Protein AF-A0A2P8R271-F1 (afdb_monomer)

Secondary structure (DSSP, 8-state):
--HHHHHHHHHHHHHHHHHHTTSS---------------SSHHHHHHHHHHHHHHHHHHHHHHHHHHHHHHSS-TT-HHHHHHHHHHHHHHHHHHHHHHHTT--

Sequence (104 aa):
MKIEELTKLIIEELKETSKNINADKNLNFQTSNEHNNDTHKASTQTNINNGEKEFLLSVKERILVLFEGLNNFDKGDIEARVELNLKFMEFLLATIEDRLKKLP

Organism: NCBI:txid2042961

Foldseek 3Di:
DDPVVVVVVVVVVVVVVVVVVPPPPDDDDDDDDDDDDDDDDPVVVVVVVVVVVVVVVVLVVLVVVLVVVLVPDDPVPVVVNVVSVVVSVVVVVVVVVVVVVVDD

Mean predicted aligned error: 15.37 Å

pLDDT: mean 77.41, std 21.22, range [33.03, 97.94]

Structure (mmCIF, N/CA/C/O backbone):
data_AF-A0A2P8R271-F1
#
_entry.id   AF-A0A2P8R271-F1
#
loop_
_atom_site.group_PDB
_atom_site.id
_atom_site.type_symbol
_atom_site.label_atom_id
_atom_site.label_alt_id
_atom_site.label_comp_id
_atom_site.label_asym_id
_atom_site.label_entity_id
_atom_site.label_seq_id
_atom_site.pdbx_PDB_i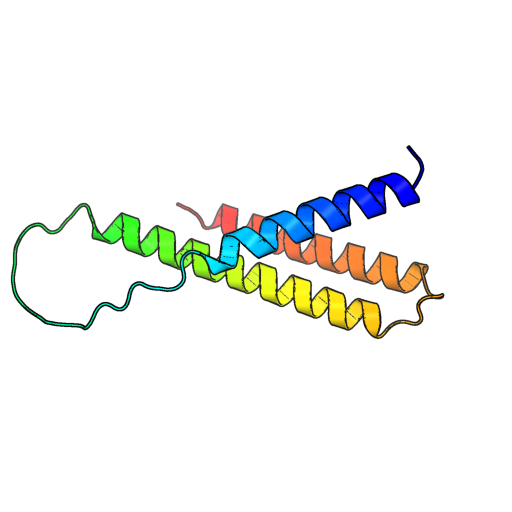ns_code
_atom_site.Cartn_x
_atom_site.Cartn_y
_atom_site.Cartn_z
_atom_site.occupancy
_atom_site.B_iso_or_equiv
_atom_site.auth_seq_id
_atom_site.auth_comp_id
_atom_site.auth_asym_id
_atom_site.auth_atom_id
_atom_site.pdbx_PDB_model_num
ATOM 1 N N . MET A 1 1 ? 26.824 3.223 7.748 1.00 58.94 1 MET A N 1
ATOM 2 C CA . MET A 1 1 ? 26.161 1.918 7.578 1.00 58.94 1 MET A CA 1
ATOM 3 C C . MET A 1 1 ? 25.936 1.716 6.093 1.00 58.94 1 MET A C 1
ATOM 5 O O . MET A 1 1 ? 25.372 2.604 5.461 1.00 58.94 1 MET A O 1
ATOM 9 N N . LYS A 1 2 ? 26.482 0.650 5.507 1.00 80.69 2 LYS A N 1
ATOM 10 C CA . LYS A 1 2 ? 26.320 0.368 4.070 1.00 80.69 2 LYS A CA 1
ATOM 11 C C . LYS A 1 2 ? 24.912 -0.189 3.832 1.00 80.69 2 LYS A C 1
ATOM 13 O O . LYS A 1 2 ? 24.386 -0.885 4.694 1.00 80.69 2 LYS A O 1
ATOM 18 N N . ILE A 1 3 ? 24.300 0.092 2.679 1.00 84.44 3 ILE A N 1
ATOM 19 C CA . ILE A 1 3 ? 22.941 -0.378 2.319 1.00 84.44 3 ILE A CA 1
ATOM 20 C C . ILE A 1 3 ? 22.773 -1.900 2.523 1.00 84.44 3 ILE A C 1
ATOM 22 O O . ILE A 1 3 ? 21.724 -2.384 2.943 1.00 84.44 3 ILE A O 1
ATOM 26 N N . GLU A 1 4 ? 23.853 -2.648 2.309 1.00 86.25 4 GLU A N 1
ATOM 27 C CA . GLU A 1 4 ? 23.953 -4.096 2.494 1.00 86.25 4 GLU A CA 1
ATOM 28 C C . GLU A 1 4 ? 23.789 -4.527 3.960 1.00 86.25 4 GLU A C 1
ATOM 30 O O . GLU A 1 4 ? 23.194 -5.566 4.237 1.00 86.25 4 GLU A O 1
ATOM 35 N N . GLU A 1 5 ? 24.284 -3.730 4.909 1.00 87.00 5 GLU A N 1
ATOM 36 C CA . GLU A 1 5 ? 24.158 -3.988 6.350 1.00 87.00 5 GLU A CA 1
ATOM 37 C C . GLU A 1 5 ? 22.725 -3.735 6.816 1.00 87.00 5 GLU A C 1
ATOM 39 O O . GLU A 1 5 ? 22.171 -4.532 7.570 1.00 87.00 5 GLU A O 1
ATOM 44 N N . LEU A 1 6 ? 22.103 -2.665 6.309 1.00 85.12 6 LEU A N 1
ATOM 45 C CA . LEU A 1 6 ? 20.708 -2.338 6.602 1.00 85.12 6 LEU A CA 1
ATOM 46 C C . LEU A 1 6 ? 19.763 -3.413 6.044 1.00 85.12 6 LEU A C 1
ATOM 48 O O . LEU A 1 6 ? 18.845 -3.857 6.725 1.00 85.12 6 LEU A O 1
ATOM 52 N N . THR A 1 7 ? 20.038 -3.890 4.828 1.00 84.25 7 THR A N 1
ATOM 53 C CA . THR A 1 7 ? 19.251 -4.950 4.181 1.00 84.25 7 THR A CA 1
ATOM 54 C C . THR A 1 7 ? 19.343 -6.264 4.958 1.00 84.25 7 THR A C 1
ATOM 56 O O . THR A 1 7 ? 18.328 -6.922 5.170 1.00 84.25 7 THR A O 1
ATOM 59 N N . LYS A 1 8 ? 20.539 -6.640 5.435 1.00 89.81 8 LYS A N 1
ATOM 60 C CA . LYS A 1 8 ? 20.716 -7.830 6.283 1.00 89.81 8 LYS A CA 1
ATOM 61 C C . LYS A 1 8 ? 19.952 -7.716 7.598 1.00 89.81 8 LYS A C 1
ATOM 63 O O . LYS A 1 8 ? 19.290 -8.673 7.981 1.00 89.81 8 LYS A O 1
ATOM 68 N N . LEU A 1 9 ? 20.006 -6.550 8.241 1.00 90.12 9 LEU A N 1
ATOM 69 C CA . LEU A 1 9 ? 19.306 -6.307 9.500 1.00 90.12 9 LEU A CA 1
ATOM 70 C C . LEU A 1 9 ? 17.784 -6.449 9.335 1.00 90.12 9 LEU A C 1
ATOM 72 O O . LEU A 1 9 ? 17.150 -7.155 10.112 1.00 90.12 9 LEU A O 1
ATOM 76 N N . ILE A 1 10 ? 17.226 -5.865 8.270 1.00 88.69 10 ILE A N 1
ATOM 77 C CA . ILE A 1 10 ? 15.795 -5.964 7.947 1.00 88.69 10 ILE A CA 1
ATOM 78 C C . ILE A 1 10 ? 15.391 -7.421 7.673 1.00 88.69 10 ILE A C 1
ATOM 80 O O . ILE A 1 10 ? 14.356 -7.882 8.148 1.00 88.69 10 ILE A O 1
ATOM 84 N N . ILE A 1 11 ? 16.204 -8.175 6.925 1.00 92.38 11 ILE A N 1
ATOM 85 C CA . ILE A 1 11 ? 15.929 -9.592 6.641 1.00 92.38 11 ILE A CA 1
ATOM 86 C C . ILE A 1 11 ? 15.914 -10.426 7.933 1.00 92.38 11 ILE A C 1
ATOM 88 O O . ILE A 1 11 ? 15.039 -11.278 8.095 1.00 92.38 11 ILE A O 1
ATOM 92 N N . GLU A 1 12 ? 16.860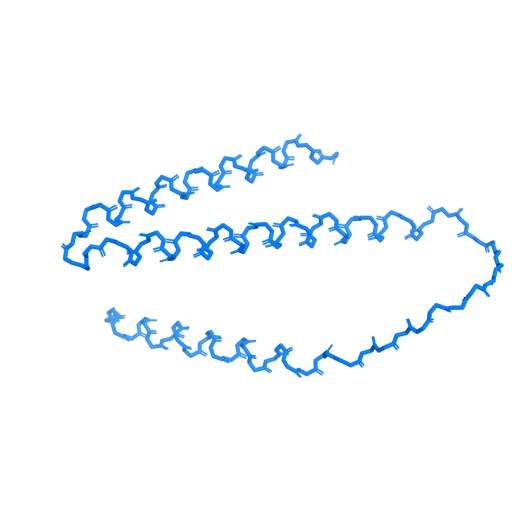 -10.191 8.844 1.00 91.75 12 GLU A N 1
ATOM 93 C CA . GLU A 1 12 ? 16.950 -10.892 10.132 1.00 91.75 12 GLU A CA 1
ATOM 94 C C . GLU A 1 12 ? 15.704 -10.621 10.998 1.00 91.75 12 GLU A C 1
ATOM 96 O O . GLU A 1 12 ? 15.076 -11.550 11.506 1.00 91.75 12 GLU A O 1
ATOM 101 N N . GLU A 1 13 ? 15.278 -9.359 11.081 1.00 83.94 13 GLU A N 1
ATOM 102 C CA . GLU A 1 13 ? 14.113 -8.925 11.861 1.00 83.94 13 GLU A CA 1
ATOM 103 C C . GLU A 1 13 ? 12.788 -9.505 11.326 1.00 83.94 13 GLU A C 1
ATOM 105 O O . GLU A 1 13 ? 11.944 -9.999 12.086 1.00 83.94 13 GLU A O 1
ATOM 110 N N . LEU A 1 14 ? 12.623 -9.545 9.999 1.00 85.31 14 LEU A N 1
ATOM 111 C CA . LEU A 1 14 ? 11.456 -10.161 9.356 1.00 85.31 14 LEU A CA 1
ATOM 112 C C . LEU A 1 14 ? 11.408 -11.684 9.572 1.00 85.31 14 LEU A C 1
ATOM 114 O O . LEU A 1 14 ? 10.327 -12.276 9.702 1.00 85.31 14 LEU A O 1
ATOM 118 N N . LYS A 1 15 ? 12.576 -12.334 9.639 1.00 82.62 15 LYS A N 1
ATOM 119 C CA . LYS A 1 15 ? 12.696 -13.778 9.870 1.00 82.62 15 LYS A CA 1
ATOM 120 C C . LYS A 1 15 ? 12.318 -14.162 11.299 1.00 82.62 15 LYS A C 1
ATOM 122 O O . LYS A 1 15 ? 11.601 -15.147 11.486 1.00 82.62 15 LYS A O 1
ATOM 127 N N . GLU A 1 16 ? 12.754 -13.390 12.290 1.00 80.25 16 GLU A N 1
ATOM 128 C CA . GLU A 1 16 ? 12.400 -13.613 13.697 1.00 80.25 16 GLU A CA 1
ATOM 129 C C . GLU A 1 16 ? 10.903 -13.389 13.951 1.00 80.25 16 GLU A C 1
ATOM 131 O O . GLU A 1 16 ? 10.242 -14.219 14.580 1.00 80.25 16 GLU A O 1
ATOM 136 N N . THR A 1 17 ? 10.319 -12.354 13.342 1.00 74.38 17 THR A N 1
ATOM 137 C CA . THR A 1 17 ? 8.872 -12.089 13.428 1.00 74.38 17 THR A CA 1
ATOM 138 C C . THR A 1 17 ? 8.030 -13.253 12.880 1.00 74.38 17 THR A C 1
ATOM 140 O O . THR A 1 17 ? 7.009 -13.622 13.459 1.00 74.38 17 THR A O 1
ATOM 143 N N . SER A 1 18 ? 8.480 -13.901 11.801 1.00 66.38 18 SER A N 1
ATOM 144 C CA . SER A 1 18 ? 7.767 -15.028 11.175 1.00 66.38 18 SER A CA 1
ATOM 145 C C . SER A 1 18 ? 7.794 -16.320 12.006 1.00 66.38 18 SER A C 1
ATOM 147 O O . SER A 1 18 ? 6.866 -17.129 11.918 1.00 66.38 18 SER A O 1
ATOM 149 N N . LYS A 1 19 ? 8.830 -16.538 12.828 1.00 68.12 19 LYS A N 1
ATOM 150 C CA . LYS A 1 19 ? 8.918 -17.712 13.716 1.00 68.12 19 LYS A CA 1
ATOM 151 C C . LYS A 1 19 ? 7.886 -17.651 14.844 1.00 68.12 19 LYS A C 1
ATOM 153 O O . LYS A 1 19 ? 7.260 -18.666 15.136 1.00 68.12 19 LYS A O 1
ATOM 158 N N . ASN A 1 20 ? 7.648 -16.466 15.406 1.00 57.56 20 ASN A N 1
ATOM 159 C CA . ASN A 1 20 ? 6.716 -16.280 16.524 1.00 57.56 20 ASN A CA 1
ATOM 160 C C . ASN A 1 20 ? 5.234 -16.431 16.135 1.00 57.56 20 ASN A C 1
ATOM 162 O O . ASN A 1 20 ? 4.406 -16.719 16.988 1.00 57.56 20 ASN A O 1
ATOM 166 N N . ILE A 1 21 ? 4.884 -16.325 14.848 1.00 53.22 21 ILE A N 1
ATOM 167 C CA . ILE A 1 21 ? 3.492 -16.460 14.372 1.00 53.22 21 ILE A CA 1
ATOM 168 C C . ILE A 1 21 ? 3.016 -17.931 14.338 1.00 53.22 21 ILE A C 1
ATOM 170 O O . ILE A 1 21 ? 1.814 -18.196 14.306 1.00 53.22 21 ILE A O 1
ATOM 174 N N . ASN A 1 22 ? 3.926 -18.913 14.366 1.00 49.06 22 ASN A N 1
ATOM 175 C CA . ASN A 1 22 ? 3.569 -20.335 14.253 1.00 49.06 22 ASN A CA 1
ATOM 176 C C . ASN A 1 22 ? 3.281 -21.038 15.596 1.00 49.06 22 ASN A C 1
ATOM 178 O O . ASN A 1 22 ? 2.915 -22.212 15.578 1.00 49.06 22 ASN A O 1
ATOM 182 N N . ALA A 1 23 ? 3.406 -20.353 16.739 1.00 45.59 23 ALA A N 1
ATOM 183 C CA . ALA A 1 23 ? 3.169 -20.947 18.061 1.00 45.59 23 ALA A CA 1
ATOM 184 C C . ALA A 1 23 ? 1.701 -20.869 18.542 1.00 45.59 23 ALA A C 1
ATOM 186 O O . ALA A 1 23 ? 1.285 -21.712 19.331 1.00 45.59 23 ALA A O 1
ATOM 187 N N . ASP A 1 24 ? 0.884 -19.951 18.010 1.00 47.84 24 ASP A N 1
ATOM 188 C CA . ASP A 1 24 ? -0.430 -19.614 18.599 1.00 47.84 24 ASP A CA 1
ATOM 189 C C . ASP A 1 24 ? -1.653 -20.062 17.770 1.00 47.84 24 ASP A C 1
ATOM 191 O O . ASP A 1 24 ? -2.753 -19.527 17.905 1.00 47.84 24 ASP A O 1
ATOM 195 N N . LYS A 1 25 ? -1.505 -21.058 16.886 1.00 47.44 25 LYS A N 1
ATOM 196 C CA . LYS A 1 25 ? -2.592 -21.520 15.992 1.00 47.44 25 LYS A CA 1
ATOM 197 C C . LYS A 1 25 ? -3.410 -22.711 16.498 1.00 47.44 25 LYS A C 1
ATOM 199 O O . LYS A 1 25 ? -3.995 -23.431 15.691 1.00 47.44 25 LYS A O 1
ATOM 204 N N . ASN A 1 26 ? -3.502 -22.926 17.807 1.00 46.84 26 ASN A N 1
ATOM 205 C CA . ASN A 1 26 ? -4.303 -24.031 18.332 1.00 46.84 26 ASN A CA 1
ATOM 206 C C . ASN A 1 26 ? -5.187 -23.604 19.505 1.00 46.84 26 ASN A C 1
ATOM 208 O O . ASN A 1 26 ? -4.879 -23.892 20.652 1.00 46.84 26 ASN A O 1
ATOM 212 N N . LEU A 1 27 ? -6.307 -22.942 19.207 1.00 34.12 27 LEU A N 1
ATOM 213 C CA . LEU A 1 27 ? -7.486 -22.963 20.074 1.00 34.12 27 LEU A CA 1
ATOM 214 C C . LEU A 1 27 ? -8.738 -23.093 19.197 1.00 34.12 27 LEU A C 1
ATOM 216 O O . LEU A 1 27 ? -9.288 -22.130 18.668 1.00 34.12 27 LEU A O 1
ATOM 220 N N . ASN A 1 28 ? -9.139 -24.344 19.015 1.00 47.28 28 ASN A N 1
ATOM 221 C CA . ASN A 1 28 ? -10.479 -24.742 18.623 1.00 47.28 28 ASN A CA 1
ATOM 222 C C . ASN A 1 28 ? -11.435 -24.394 19.776 1.00 47.28 28 ASN A C 1
ATOM 224 O O . ASN A 1 28 ? -11.163 -24.807 20.901 1.00 47.28 28 ASN A O 1
ATOM 228 N N . PHE A 1 29 ? -12.549 -23.702 19.527 1.00 33.03 29 PHE A N 1
ATOM 229 C CA . PHE A 1 29 ? -13.676 -23.751 20.459 1.00 33.03 29 PHE A CA 1
ATOM 230 C C . PHE A 1 29 ? -14.998 -23.843 19.707 1.00 33.03 29 PHE A C 1
ATOM 232 O O . PHE A 1 29 ? -15.421 -22.933 18.995 1.00 33.03 29 PHE A O 1
ATOM 239 N N . GLN A 1 30 ? -15.600 -25.019 19.871 1.00 42.50 30 GLN A N 1
ATOM 240 C CA . GLN A 1 30 ? -16.935 -25.383 19.439 1.00 42.50 30 GLN A CA 1
ATOM 241 C C . GLN A 1 30 ? -17.965 -24.448 20.075 1.00 42.50 30 GLN A C 1
ATOM 243 O O . GLN A 1 30 ? -17.915 -24.138 21.264 1.00 42.50 30 GLN A O 1
ATOM 248 N N . THR A 1 31 ? -18.919 -24.032 19.254 1.00 36.62 31 THR A N 1
ATOM 249 C CA . THR A 1 31 ? -20.150 -23.367 19.659 1.00 36.62 31 THR A CA 1
ATOM 250 C C . THR A 1 31 ? -21.026 -24.326 20.462 1.00 36.62 31 THR A C 1
ATOM 252 O O . THR A 1 31 ? -21.488 -25.328 19.914 1.00 36.62 31 THR A O 1
ATOM 255 N N . SER A 1 32 ? -21.314 -23.971 21.712 1.00 33.72 32 SER A N 1
ATOM 256 C CA . SER A 1 32 ? -22.445 -24.501 22.475 1.00 33.72 32 SER A CA 1
ATOM 257 C C . SER A 1 32 ? -23.165 -23.332 23.141 1.00 33.72 32 SER A C 1
ATOM 259 O O . SER A 1 32 ? -22.569 -22.566 23.895 1.00 33.72 32 SER A O 1
ATOM 261 N N . ASN A 1 33 ? -24.442 -23.187 22.800 1.00 43.12 33 ASN A N 1
ATOM 262 C CA . ASN A 1 33 ? -25.390 -22.272 23.423 1.00 43.12 33 ASN A CA 1
ATOM 263 C C . ASN A 1 33 ? -25.598 -22.638 24.902 1.00 43.12 33 ASN A C 1
ATOM 265 O O . ASN A 1 33 ? -25.750 -23.819 25.193 1.00 43.12 33 ASN A O 1
ATOM 269 N N . GLU A 1 34 ? -25.680 -21.646 25.798 1.00 34.25 34 GLU A N 1
ATOM 270 C CA . GLU A 1 34 ? -26.881 -21.328 26.601 1.00 34.25 34 GLU A CA 1
ATOM 271 C C . GLU A 1 34 ? -26.611 -20.297 27.725 1.00 34.25 34 GLU A C 1
ATOM 273 O O . GLU A 1 34 ? -25.706 -20.442 28.535 1.00 34.25 34 GLU A O 1
ATOM 278 N N . HIS A 1 35 ? -27.492 -19.286 27.755 1.00 36.28 35 HIS A N 1
ATOM 279 C CA . HIS A 1 35 ? -28.079 -18.584 28.909 1.00 36.28 35 HIS A CA 1
ATOM 280 C C . HIS A 1 35 ? -27.242 -17.674 29.849 1.00 36.28 35 HIS A C 1
ATOM 282 O O . HIS A 1 35 ? -26.651 -18.102 30.831 1.00 36.28 35 HIS A O 1
ATOM 288 N N . ASN A 1 36 ? -27.485 -16.371 29.629 1.00 44.53 36 ASN A N 1
ATOM 289 C CA . ASN A 1 36 ? -27.986 -15.364 30.582 1.00 44.53 36 ASN A CA 1
ATOM 290 C C . ASN A 1 36 ? -27.054 -14.596 31.546 1.00 44.53 36 ASN A C 1
ATOM 292 O O . ASN A 1 36 ? -26.422 -15.148 32.436 1.00 44.53 36 ASN A O 1
ATOM 296 N N . ASN A 1 37 ? -27.236 -13.268 31.442 1.00 49.44 37 ASN A N 1
ATOM 297 C CA . ASN A 1 37 ? -27.085 -12.208 32.447 1.00 49.44 37 ASN A CA 1
ATOM 298 C C . ASN A 1 37 ? -25.664 -11.740 32.789 1.00 49.44 37 ASN A C 1
ATOM 300 O O . ASN A 1 37 ? -25.088 -12.166 33.777 1.00 49.44 37 ASN A O 1
ATOM 304 N N . ASP A 1 38 ? -25.154 -10.806 31.974 1.00 43.03 38 ASP A N 1
ATOM 305 C CA . ASP A 1 38 ? -24.571 -9.525 32.428 1.00 43.03 38 ASP A CA 1
ATOM 306 C C . ASP A 1 38 ? -24.156 -8.689 31.202 1.00 43.03 38 ASP A C 1
ATOM 308 O O . ASP A 1 38 ? -22.998 -8.571 30.790 1.00 43.03 38 ASP A O 1
ATOM 312 N N . THR A 1 39 ? -25.168 -8.137 30.537 1.00 52.12 39 THR A N 1
ATOM 313 C CA . THR A 1 39 ? -25.021 -7.288 29.356 1.00 52.12 39 THR A CA 1
ATOM 314 C C . THR A 1 39 ? -24.691 -5.872 29.813 1.00 52.12 39 THR A C 1
ATOM 316 O O . THR A 1 39 ? -25.545 -5.240 30.413 1.00 52.12 39 THR A O 1
ATOM 319 N N . HIS A 1 40 ? -23.465 -5.392 29.557 1.00 49.31 40 HIS A N 1
ATOM 320 C CA . HIS A 1 40 ? -23.188 -4.028 29.045 1.00 49.31 40 HIS A CA 1
ATOM 321 C C . HIS A 1 40 ? -21.697 -3.635 28.964 1.00 49.31 40 HIS A C 1
ATOM 323 O O . HIS A 1 40 ? -21.405 -2.533 28.505 1.00 49.31 40 HIS A O 1
ATOM 329 N N . LYS A 1 41 ? -20.734 -4.501 29.324 1.00 49.94 41 LYS A N 1
ATOM 330 C CA . LYS A 1 41 ? -19.295 -4.142 29.246 1.00 49.94 41 LYS A CA 1
ATOM 331 C C . LYS A 1 41 ? -18.424 -4.994 28.309 1.00 49.94 41 LYS A C 1
ATOM 333 O O . LYS A 1 41 ? -17.338 -4.561 27.948 1.00 49.94 41 LYS A O 1
ATOM 338 N N . ALA A 1 42 ? -18.894 -6.164 27.869 1.00 45.03 42 ALA A N 1
ATOM 339 C CA . ALA A 1 42 ? -18.123 -7.079 27.011 1.00 45.03 42 ALA A CA 1
ATOM 340 C C . ALA A 1 42 ? -18.373 -6.905 25.493 1.00 45.03 42 ALA A C 1
ATOM 342 O O . ALA A 1 42 ? -17.537 -7.286 24.669 1.00 45.03 42 ALA A O 1
ATOM 343 N N . SER A 1 43 ? -19.504 -6.311 25.102 1.00 46.91 43 SER A N 1
ATOM 344 C CA . SER A 1 43 ? -19.916 -6.142 23.697 1.00 46.91 43 SER A CA 1
ATOM 345 C C . SER A 1 43 ? -19.184 -5.012 22.959 1.00 46.91 43 SER A C 1
ATOM 347 O O . SER A 1 43 ? -19.077 -5.039 21.733 1.00 46.91 43 SER A O 1
ATOM 349 N N . THR A 1 44 ? -18.640 -4.031 23.683 1.00 49.84 44 THR A N 1
ATOM 350 C CA . THR A 1 44 ? -17.836 -2.936 23.116 1.00 49.84 44 THR A CA 1
ATOM 351 C C . THR A 1 44 ? -16.404 -3.378 22.819 1.00 49.84 44 THR A C 1
ATOM 353 O O . THR A 1 44 ? -15.875 -3.061 21.758 1.00 49.84 44 THR A O 1
ATOM 356 N N . GLN A 1 45 ? -15.789 -4.172 23.702 1.00 49.31 45 GLN A N 1
ATOM 357 C CA . GLN A 1 45 ? -14.404 -4.63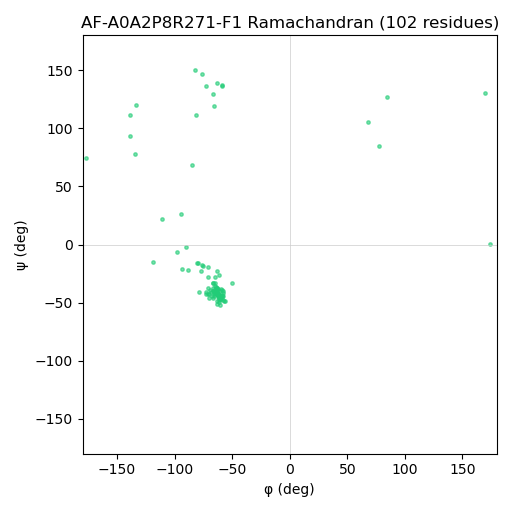6 23.534 1.00 49.31 45 GLN A CA 1
ATOM 358 C C . G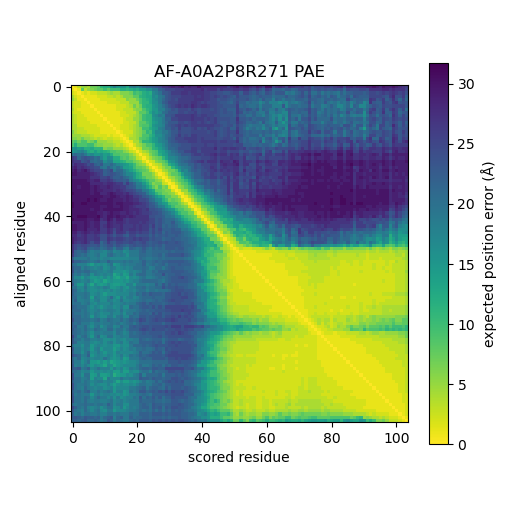LN A 1 45 ? -14.249 -5.596 22.338 1.00 49.31 45 GLN A C 1
ATOM 360 O O . GLN A 1 45 ? -13.257 -5.550 21.614 1.00 49.31 45 GLN A O 1
ATOM 365 N N . THR A 1 46 ? -15.248 -6.452 22.111 1.00 50.38 46 THR A N 1
ATOM 366 C CA . THR A 1 46 ? -15.278 -7.416 20.998 1.00 50.38 46 THR A CA 1
ATOM 367 C C . THR A 1 46 ? -15.488 -6.737 19.639 1.00 50.38 46 THR A C 1
ATOM 369 O O . THR A 1 46 ? -14.831 -7.112 18.672 1.00 50.38 46 THR A O 1
ATOM 372 N N . ASN A 1 47 ? -16.311 -5.685 19.566 1.00 56.09 47 ASN A N 1
ATOM 373 C CA . ASN A 1 47 ? -16.502 -4.901 18.337 1.00 56.09 47 ASN A CA 1
ATOM 374 C C . ASN A 1 47 ? -15.263 -4.081 17.938 1.00 56.09 47 ASN A C 1
ATOM 376 O O . ASN A 1 47 ? -14.912 -4.042 16.759 1.00 56.09 47 ASN A O 1
ATOM 380 N N . ILE A 1 48 ? -14.571 -3.466 18.906 1.00 57.41 48 ILE A N 1
ATOM 381 C CA . ILE A 1 48 ? -13.350 -2.683 18.640 1.00 57.41 48 ILE A CA 1
ATOM 382 C C . ILE A 1 48 ? -12.242 -3.584 18.067 1.00 57.41 48 ILE A C 1
ATOM 384 O O . ILE A 1 48 ? -11.591 -3.222 17.087 1.00 57.41 48 ILE A O 1
ATOM 388 N N . ASN A 1 49 ? -12.078 -4.792 18.618 1.00 61.47 49 ASN A N 1
ATOM 389 C CA . ASN A 1 49 ? -11.087 -5.757 18.132 1.00 61.47 49 ASN A CA 1
ATOM 390 C C . ASN A 1 49 ? -11.395 -6.277 16.718 1.00 61.47 49 ASN A C 1
ATOM 392 O O . ASN A 1 49 ? -10.466 -6.525 15.947 1.00 61.47 49 ASN A O 1
ATOM 396 N N . ASN A 1 50 ? -12.673 -6.416 16.351 1.00 72.00 50 ASN A N 1
ATOM 397 C CA . ASN A 1 50 ? -13.047 -6.833 14.999 1.00 72.00 50 ASN A CA 1
ATOM 398 C C . ASN A 1 50 ? -12.758 -5.740 13.961 1.00 72.00 50 ASN A C 1
ATOM 400 O O . ASN A 1 50 ? -12.132 -6.029 12.942 1.00 72.00 50 ASN A O 1
ATOM 404 N N . GLY A 1 51 ? -13.126 -4.487 14.245 1.00 82.69 51 GLY A N 1
ATOM 405 C CA . GLY A 1 51 ? -12.897 -3.377 13.316 1.00 82.69 51 GLY A CA 1
ATOM 406 C C . GLY A 1 51 ? -11.413 -3.094 13.071 1.00 82.69 51 GLY A C 1
ATOM 407 O O . GLY A 1 51 ? -11.019 -2.768 11.950 1.00 82.69 51 GLY A O 1
ATOM 408 N N . GLU A 1 52 ? -10.570 -3.242 14.096 1.00 85.69 52 GLU A N 1
ATOM 409 C CA . GLU A 1 52 ? -9.121 -3.090 13.942 1.00 85.69 52 GLU A CA 1
ATOM 410 C C . GLU A 1 52 ? -8.500 -4.238 13.147 1.00 85.69 52 GLU A C 1
ATOM 412 O O . GLU A 1 52 ? -7.718 -4.001 12.226 1.00 85.69 52 GLU A O 1
ATOM 417 N N . LYS A 1 53 ? -8.913 -5.480 13.416 1.00 88.31 53 LYS A N 1
ATOM 418 C CA . LYS A 1 53 ? -8.464 -6.641 12.644 1.00 88.31 53 LYS A CA 1
ATOM 419 C C . LYS A 1 53 ? -8.801 -6.510 11.156 1.00 88.31 53 LYS A C 1
ATOM 421 O O . LYS A 1 53 ? -7.948 -6.795 10.318 1.00 88.31 53 LYS A O 1
ATOM 426 N N . GLU A 1 54 ? -10.017 -6.081 10.825 1.00 89.25 54 GLU A N 1
ATOM 427 C CA . GLU A 1 54 ? -10.452 -5.868 9.437 1.00 89.25 54 GLU A CA 1
ATOM 428 C C . GLU A 1 54 ? -9.621 -4.793 8.737 1.00 89.25 54 GLU A C 1
ATOM 430 O O . GLU A 1 54 ? -9.168 -4.985 7.607 1.00 89.25 54 GLU A O 1
ATOM 435 N N . PHE A 1 55 ? -9.347 -3.684 9.422 1.00 89.44 55 PHE A N 1
ATOM 436 C CA . PHE A 1 55 ? -8.496 -2.641 8.870 1.00 89.44 55 PHE A CA 1
ATOM 437 C C . PHE A 1 55 ? -7.072 -3.124 8.620 1.00 89.44 55 PHE A C 1
ATOM 439 O O . PHE A 1 55 ? -6.563 -2.937 7.515 1.00 89.44 55 PHE A O 1
ATOM 446 N N . LEU A 1 56 ? -6.453 -3.788 9.597 1.00 92.44 56 LEU A N 1
ATOM 447 C CA . LEU A 1 56 ? -5.099 -4.320 9.454 1.00 92.44 56 LEU A CA 1
ATOM 448 C C . LEU A 1 56 ? -5.012 -5.343 8.312 1.00 92.44 56 LEU A C 1
ATOM 450 O O . LEU A 1 56 ? -4.053 -5.311 7.538 1.00 92.44 56 LEU A O 1
ATOM 454 N N . LEU A 1 57 ? -6.023 -6.206 8.153 1.00 93.94 57 LEU A N 1
ATOM 455 C CA . LEU A 1 57 ? -6.126 -7.111 7.003 1.00 93.94 57 LEU A CA 1
ATOM 456 C C . LEU A 1 57 ? -6.201 -6.335 5.685 1.00 93.94 57 LEU A C 1
ATOM 458 O O . LEU A 1 57 ? -5.433 -6.629 4.772 1.00 93.94 57 LEU A O 1
ATOM 462 N N . SER A 1 58 ? -7.036 -5.296 5.613 1.00 93.38 58 SER A N 1
ATOM 463 C CA . SER A 1 58 ? -7.168 -4.478 4.402 1.00 93.38 58 SER A CA 1
ATOM 464 C C . SER A 1 58 ? -5.870 -3.744 4.034 1.00 93.38 58 SER A C 1
ATOM 466 O O . SER A 1 58 ? -5.511 -3.661 2.861 1.00 93.38 58 SER A O 1
ATOM 468 N N . VAL A 1 59 ? -5.125 -3.238 5.025 1.00 93.56 59 VAL A N 1
ATOM 469 C CA . VAL A 1 59 ? -3.827 -2.582 4.810 1.00 93.56 59 VAL A CA 1
ATOM 470 C C . VAL A 1 59 ? -2.805 -3.598 4.310 1.00 93.56 59 VAL A C 1
ATOM 472 O O . VAL A 1 59 ? -2.117 -3.338 3.323 1.00 93.56 59 VAL A O 1
ATOM 475 N N . LYS A 1 60 ? -2.746 -4.780 4.937 1.00 96.00 60 LYS A N 1
ATOM 476 C CA . LYS A 1 60 ? -1.873 -5.877 4.509 1.00 96.00 60 LYS A CA 1
ATOM 477 C C . LYS A 1 60 ? -2.136 -6.271 3.055 1.00 96.00 60 LYS A C 1
ATOM 479 O O . LYS A 1 60 ? -1.186 -6.376 2.286 1.00 96.00 60 LYS A O 1
ATOM 484 N N . GLU A 1 61 ? -3.393 -6.479 2.673 1.00 96.75 61 GLU A N 1
ATOM 485 C CA . GLU A 1 61 ? -3.768 -6.853 1.302 1.00 96.75 61 GLU A CA 1
ATOM 486 C C . GLU A 1 61 ? -3.327 -5.797 0.285 1.00 96.75 61 GLU A C 1
ATOM 488 O O . GLU A 1 61 ? -2.719 -6.130 -0.728 1.00 96.75 61 GLU A O 1
ATOM 493 N N . ARG A 1 62 ? -3.536 -4.512 0.584 1.00 96.19 62 ARG A N 1
ATOM 494 C CA . ARG A 1 62 ? -3.094 -3.418 -0.293 1.00 96.19 62 ARG A CA 1
ATOM 495 C C . ARG A 1 62 ? -1.576 -3.376 -0.453 1.00 96.19 62 ARG A C 1
ATOM 497 O O . ARG A 1 62 ? -1.098 -3.153 -1.560 1.00 96.19 62 ARG A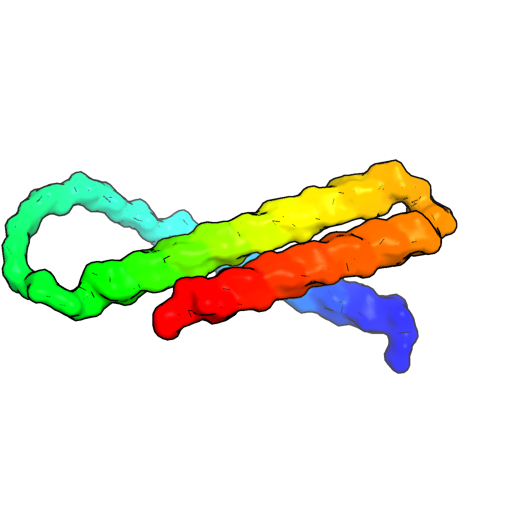 O 1
ATOM 504 N N . ILE A 1 63 ? -0.817 -3.596 0.623 1.00 96.81 63 ILE A N 1
ATOM 505 C CA . ILE A 1 63 ? 0.654 -3.644 0.560 1.00 96.81 63 ILE A CA 1
ATOM 506 C C . ILE A 1 63 ? 1.121 -4.830 -0.297 1.00 96.81 63 ILE A C 1
ATOM 508 O O . ILE A 1 63 ? 2.056 -4.686 -1.081 1.00 96.81 63 ILE A O 1
ATOM 512 N N . LEU A 1 64 ? 0.454 -5.985 -0.202 1.00 96.88 64 LEU A N 1
ATOM 513 C CA . LEU A 1 64 ? 0.752 -7.131 -1.068 1.00 96.88 64 LEU A CA 1
ATOM 514 C C . LEU A 1 64 ? 0.486 -6.806 -2.546 1.00 96.88 64 LEU A C 1
ATOM 516 O O . LEU A 1 64 ? 1.339 -7.086 -3.385 1.00 96.88 64 LEU A O 1
ATOM 520 N N . VAL A 1 65 ? -0.623 -6.126 -2.854 1.00 95.69 65 VAL A N 1
ATOM 521 C CA . VAL A 1 65 ? -0.915 -5.639 -4.215 1.00 95.69 65 VAL A CA 1
ATOM 522 C C . VAL A 1 65 ? 0.134 -4.629 -4.693 1.00 95.69 65 VAL A C 1
ATOM 524 O O . VAL A 1 65 ? 0.541 -4.686 -5.852 1.00 95.69 65 VAL A O 1
ATOM 527 N N . LEU A 1 66 ? 0.631 -3.735 -3.827 1.00 96.62 66 LEU A N 1
ATOM 528 C CA . LEU A 1 66 ? 1.751 -2.854 -4.179 1.00 96.62 66 LEU A CA 1
ATOM 529 C C . LEU A 1 66 ? 2.990 -3.671 -4.568 1.00 96.62 66 LEU A C 1
ATOM 531 O O . LEU A 1 66 ? 3.646 -3.341 -5.553 1.00 96.62 66 LEU A O 1
ATOM 535 N N . PHE A 1 67 ? 3.325 -4.729 -3.826 1.00 95.94 67 PHE A N 1
ATOM 536 C CA . PHE A 1 67 ? 4.469 -5.578 -4.166 1.00 95.94 67 PHE A CA 1
ATOM 537 C C . PHE A 1 67 ? 4.296 -6.270 -5.518 1.00 95.94 67 PHE A C 1
ATOM 539 O O . PHE A 1 67 ? 5.243 -6.298 -6.303 1.00 95.94 67 PHE A O 1
ATOM 546 N N . GLU A 1 68 ? 3.103 -6.777 -5.821 1.00 95.12 68 GLU A N 1
ATOM 547 C CA . GLU A 1 68 ? 2.782 -7.313 -7.148 1.00 95.12 68 GLU A CA 1
ATOM 548 C C . GLU A 1 68 ? 2.935 -6.236 -8.231 1.00 95.12 68 GLU A C 1
ATOM 550 O O . GLU A 1 68 ? 3.631 -6.452 -9.222 1.00 95.12 68 GLU A O 1
ATOM 555 N N . GLY A 1 69 ? 2.385 -5.041 -8.000 1.00 92.69 69 GLY A N 1
ATOM 556 C CA . GLY A 1 69 ? 2.508 -3.893 -8.896 1.00 92.69 69 GLY A CA 1
ATOM 557 C C . GLY A 1 69 ? 3.963 -3.514 -9.174 1.00 92.69 69 GLY A C 1
ATOM 558 O O . GLY A 1 69 ? 4.351 -3.408 -10.330 1.00 92.69 69 GLY A O 1
ATOM 559 N N . LEU A 1 70 ? 4.797 -3.388 -8.139 1.00 94.50 70 LEU A N 1
ATOM 560 C CA . LEU A 1 70 ? 6.224 -3.056 -8.259 1.00 94.50 70 LEU A CA 1
ATOM 561 C C . LEU A 1 70 ? 7.049 -4.129 -8.970 1.00 94.50 70 LEU A C 1
ATOM 563 O O . LEU A 1 70 ? 8.102 -3.805 -9.523 1.00 94.50 70 LEU A O 1
ATOM 567 N N . ASN A 1 71 ? 6.621 -5.390 -8.895 1.00 92.06 71 ASN A N 1
ATOM 568 C CA . ASN A 1 71 ? 7.271 -6.509 -9.572 1.00 92.06 71 ASN A CA 1
ATOM 569 C C . ASN A 1 71 ? 6.876 -6.612 -11.051 1.00 92.06 71 ASN A C 1
ATOM 571 O O . ASN A 1 71 ? 7.582 -7.277 -11.805 1.00 92.06 71 ASN A O 1
ATOM 575 N N . ASN A 1 72 ? 5.797 -5.941 -11.467 1.00 92.88 72 ASN A N 1
ATOM 576 C CA . ASN A 1 72 ? 5.391 -5.856 -12.871 1.00 92.88 72 ASN A CA 1
ATOM 577 C C . ASN A 1 72 ? 6.191 -4.813 -13.669 1.00 92.88 72 ASN A C 1
ATOM 579 O O . ASN A 1 72 ? 6.174 -4.852 -14.898 1.00 92.88 72 ASN A O 1
ATOM 583 N N . PHE A 1 73 ? 6.894 -3.898 -12.998 1.00 90.50 73 PHE A N 1
ATOM 584 C CA . PHE A 1 73 ? 7.836 -2.983 -13.645 1.00 90.50 73 PHE A CA 1
ATOM 585 C C . PHE A 1 73 ? 9.190 -3.659 -13.860 1.00 90.50 73 PHE A C 1
ATOM 587 O O . PHE A 1 73 ? 9.622 -4.488 -13.052 1.00 90.50 73 PHE A O 1
ATOM 594 N N . ASP A 1 74 ? 9.899 -3.252 -14.916 1.00 90.06 74 ASP A N 1
ATOM 595 C CA . ASP A 1 74 ? 11.304 -3.619 -15.066 1.00 90.06 74 ASP A CA 1
ATOM 596 C C . ASP A 1 74 ? 12.089 -3.109 -13.849 1.00 90.06 74 ASP A C 1
ATOM 598 O O . ASP A 1 74 ? 11.916 -1.981 -13.387 1.00 90.06 74 ASP A O 1
ATOM 602 N N . LYS A 1 75 ? 12.981 -3.943 -13.312 1.00 86.12 75 LYS A N 1
ATOM 603 C CA . LYS A 1 75 ? 13.800 -3.586 -12.153 1.00 86.12 75 LYS A CA 1
ATOM 604 C C . LYS A 1 75 ? 14.704 -2.385 -12.431 1.00 86.12 75 LYS A C 1
ATOM 606 O O . LYS A 1 75 ? 15.058 -1.704 -11.469 1.00 86.12 75 LYS A O 1
ATOM 611 N N . GLY A 1 76 ? 15.064 -2.158 -13.698 1.00 87.88 76 GLY A N 1
ATOM 612 C CA . GLY A 1 76 ? 15.833 -0.996 -14.148 1.00 87.88 76 GLY A CA 1
ATOM 613 C C . GLY A 1 76 ? 15.029 0.306 -14.220 1.00 87.88 76 GLY A C 1
ATOM 614 O O . GLY A 1 76 ? 15.628 1.378 -14.181 1.00 87.88 76 GLY A O 1
ATOM 615 N N . ASP A 1 77 ? 13.696 0.230 -14.255 1.0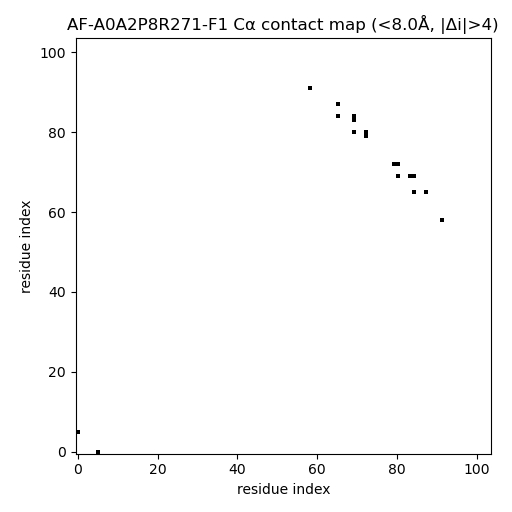0 94.75 77 ASP A N 1
ATOM 616 C CA . ASP A 1 77 ? 12.812 1.398 -14.274 1.00 94.75 77 ASP A CA 1
ATOM 617 C C . ASP A 1 77 ? 12.554 1.902 -12.845 1.00 94.75 77 ASP A C 1
ATOM 619 O O . ASP A 1 77 ? 11.488 1.739 -12.246 1.00 94.75 77 ASP A O 1
ATOM 623 N N . ILE A 1 78 ? 13.611 2.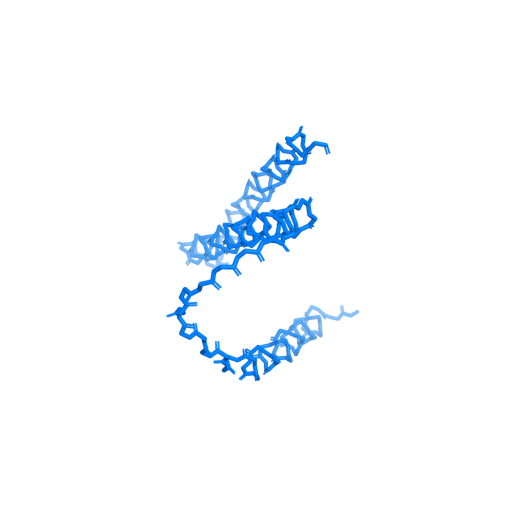444 -12.238 1.00 95.12 78 ILE A N 1
ATOM 624 C CA . ILE A 1 78 ? 13.589 2.91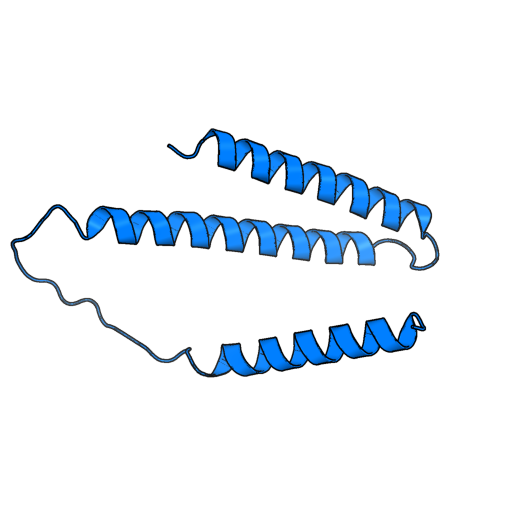6 -10.849 1.00 95.12 78 ILE A CA 1
ATOM 625 C C . ILE A 1 78 ? 12.598 4.071 -10.686 1.00 95.12 78 ILE A C 1
ATOM 627 O O . ILE A 1 78 ? 11.916 4.133 -9.666 1.00 95.12 78 ILE A O 1
ATOM 631 N N . GLU A 1 79 ? 12.501 4.960 -11.675 1.00 95.88 79 GLU A N 1
ATOM 632 C CA . GLU A 1 79 ? 11.627 6.132 -11.623 1.00 95.88 79 GLU A CA 1
ATOM 633 C C . GLU A 1 79 ? 10.157 5.718 -11.535 1.00 95.88 79 GLU A C 1
ATOM 635 O O . GLU A 1 79 ? 9.480 6.106 -10.580 1.00 95.88 79 GLU A O 1
ATOM 640 N N . ALA A 1 80 ? 9.692 4.831 -12.422 1.00 94.12 80 ALA A N 1
ATOM 641 C CA . ALA A 1 80 ? 8.314 4.350 -12.376 1.00 94.12 80 ALA A CA 1
ATOM 642 C C . ALA A 1 80 ? 8.010 3.573 -11.082 1.00 94.12 80 ALA A C 1
ATOM 644 O O . ALA A 1 80 ? 6.932 3.710 -10.497 1.00 94.12 80 ALA A O 1
ATOM 645 N N . ARG A 1 81 ? 8.973 2.783 -10.582 1.00 95.38 81 ARG A N 1
ATOM 646 C CA . ARG A 1 81 ? 8.820 2.036 -9.320 1.00 95.38 81 ARG A CA 1
ATOM 647 C C . ARG A 1 81 ? 8.735 2.960 -8.109 1.00 95.38 81 ARG A C 1
ATOM 649 O O . ARG A 1 81 ? 7.936 2.695 -7.212 1.00 95.38 81 ARG A O 1
ATOM 656 N N . VAL A 1 82 ? 9.531 4.030 -8.071 1.00 96.88 82 VAL A N 1
ATOM 657 C CA . VAL A 1 82 ? 9.476 5.052 -7.014 1.00 96.88 82 VAL A CA 1
ATOM 658 C C . VAL A 1 82 ? 8.170 5.837 -7.096 1.00 96.88 82 VAL A C 1
ATOM 660 O O . VAL A 1 82 ? 7.522 6.021 -6.068 1.00 96.88 82 VAL A O 1
ATOM 663 N N . GLU A 1 83 ? 7.743 6.237 -8.295 1.00 96.88 83 GLU A N 1
ATOM 664 C CA . GLU A 1 83 ? 6.490 6.967 -8.499 1.00 96.88 83 GLU A CA 1
ATOM 665 C C . GLU A 1 83 ? 5.273 6.145 -8.050 1.00 96.88 83 GLU A C 1
ATOM 667 O O . GLU A 1 83 ? 4.419 6.651 -7.317 1.00 96.88 83 GLU A O 1
ATOM 672 N N . LEU A 1 84 ? 5.211 4.860 -8.422 1.00 95.69 84 LEU A N 1
ATOM 673 C CA . LEU A 1 84 ? 4.157 3.955 -7.961 1.00 95.69 84 LEU A CA 1
ATOM 674 C C . LEU A 1 84 ? 4.142 3.847 -6.434 1.00 95.69 84 LEU A C 1
ATOM 676 O O . LEU A 1 84 ? 3.074 3.897 -5.822 1.00 95.69 84 LEU A O 1
ATOM 680 N N . ASN A 1 85 ? 5.320 3.698 -5.821 1.00 96.62 85 ASN A N 1
ATOM 681 C CA . ASN A 1 85 ? 5.444 3.602 -4.370 1.00 96.62 85 ASN A CA 1
ATOM 682 C C . ASN A 1 85 ? 4.922 4.872 -3.692 1.00 96.62 85 ASN A C 1
ATOM 684 O O . ASN A 1 85 ? 4.117 4.785 -2.769 1.00 96.62 85 ASN A O 1
ATOM 688 N N . LEU A 1 86 ? 5.326 6.043 -4.189 1.00 97.94 86 LEU A N 1
ATOM 689 C CA . LEU A 1 86 ? 4.919 7.332 -3.640 1.00 97.94 86 LEU A CA 1
ATOM 690 C C . LEU A 1 86 ? 3.399 7.511 -3.711 1.00 97.94 86 LEU A C 1
ATOM 692 O O . LEU A 1 86 ? 2.764 7.732 -2.681 1.00 97.94 86 LEU A O 1
ATOM 696 N N . LYS A 1 87 ? 2.805 7.306 -4.893 1.00 97.25 87 LYS A N 1
ATOM 697 C CA . LYS A 1 87 ? 1.349 7.399 -5.095 1.00 97.2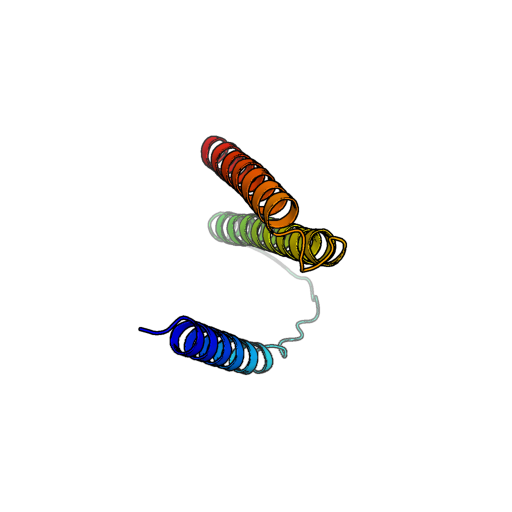5 87 LYS A CA 1
ATOM 698 C C . LYS A 1 87 ? 0.576 6.440 -4.194 1.00 97.25 87 LYS A C 1
ATOM 700 O O . LYS A 1 87 ? -0.475 6.789 -3.655 1.00 97.25 87 LYS A O 1
ATOM 705 N N . PHE A 1 88 ? 1.086 5.224 -4.014 1.00 97.62 88 PHE A N 1
ATOM 706 C CA . PHE A 1 88 ? 0.465 4.260 -3.115 1.00 97.62 88 PHE A CA 1
ATOM 707 C C . PHE A 1 88 ? 0.524 4.716 -1.654 1.00 97.62 88 PHE A C 1
ATOM 709 O O . PHE A 1 88 ? -0.476 4.605 -0.945 1.00 97.62 88 PHE A O 1
ATOM 716 N N . MET A 1 89 ? 1.668 5.230 -1.194 1.00 97.69 89 MET A N 1
ATOM 717 C CA . MET A 1 89 ? 1.812 5.708 0.183 1.00 97.69 89 MET A CA 1
ATOM 718 C C . MET A 1 89 ? 0.924 6.924 0.455 1.00 97.69 89 MET A C 1
ATOM 720 O O . MET A 1 89 ? 0.293 6.975 1.508 1.00 97.69 89 MET A O 1
ATOM 724 N N . GLU A 1 90 ? 0.795 7.847 -0.501 1.00 97.50 90 GLU A N 1
ATOM 725 C CA . GLU A 1 90 ? -0.155 8.966 -0.426 1.00 97.50 90 GLU A CA 1
ATOM 726 C C . GLU A 1 90 ? -1.598 8.466 -0.274 1.00 97.50 90 GLU A C 1
ATOM 728 O O . GLU A 1 90 ? -2.324 8.898 0.623 1.00 97.50 90 GLU A O 1
ATOM 733 N N . PHE A 1 91 ? -2.005 7.494 -1.096 1.00 96.25 91 PHE A N 1
ATOM 734 C CA . PHE A 1 91 ? -3.325 6.870 -0.997 1.00 96.25 91 PHE A CA 1
ATOM 735 C C . PHE A 1 91 ? -3.548 6.162 0.350 1.00 96.25 91 PHE A C 1
ATOM 737 O O . PHE A 1 91 ? -4.626 6.264 0.953 1.00 96.25 91 PHE A O 1
ATOM 744 N N . LEU A 1 92 ? -2.545 5.426 0.834 1.00 95.56 92 LEU A N 1
ATOM 745 C CA . LEU A 1 92 ? -2.639 4.707 2.098 1.00 95.56 92 LEU A CA 1
ATOM 746 C C . LEU A 1 92 ? -2.747 5.684 3.273 1.00 95.56 92 LEU A C 1
ATOM 748 O O . LEU A 1 92 ? -3.593 5.487 4.146 1.00 95.56 92 LEU A O 1
ATOM 752 N N . LEU A 1 93 ? -1.954 6.757 3.256 1.00 97.19 93 LEU A N 1
ATOM 753 C CA . LEU A 1 93 ? -2.000 7.816 4.257 1.00 97.19 93 LEU A CA 1
ATOM 754 C C . LEU A 1 93 ? -3.370 8.500 4.276 1.00 97.19 93 LEU A C 1
ATOM 756 O O . LEU A 1 93 ? -3.986 8.582 5.336 1.00 97.19 93 LEU A O 1
ATOM 760 N N . ALA A 1 94 ? -3.903 8.882 3.113 1.00 96.31 94 ALA A N 1
ATOM 761 C CA . ALA A 1 94 ? -5.241 9.463 3.010 1.00 96.31 94 ALA A CA 1
ATOM 762 C C . ALA A 1 94 ? -6.329 8.517 3.556 1.00 96.31 94 ALA A C 1
ATOM 764 O O . ALA A 1 94 ? -7.238 8.947 4.265 1.00 96.31 94 ALA A O 1
ATOM 765 N N . THR A 1 95 ? -6.213 7.206 3.298 1.00 92.31 95 THR A N 1
ATOM 766 C CA . THR A 1 95 ? -7.132 6.204 3.872 1.00 92.31 95 THR A CA 1
ATOM 767 C C . THR A 1 95 ? -7.054 6.190 5.403 1.00 92.31 95 THR A C 1
ATOM 769 O O . THR A 1 95 ? -8.086 6.117 6.074 1.00 92.31 95 THR A O 1
ATOM 772 N N . ILE A 1 96 ? -5.840 6.222 5.961 1.00 94.06 96 ILE A N 1
ATOM 773 C CA . ILE A 1 96 ? -5.621 6.235 7.412 1.00 94.06 96 ILE A CA 1
ATOM 774 C C . ILE A 1 96 ? -6.263 7.484 8.019 1.00 94.06 96 ILE A C 1
ATOM 776 O O . ILE A 1 96 ? -7.042 7.366 8.964 1.00 94.06 96 ILE A O 1
ATOM 780 N N . GLU A 1 97 ? -5.998 8.660 7.451 1.00 95.56 97 GLU A N 1
ATOM 781 C CA . GLU A 1 97 ? -6.575 9.926 7.909 1.00 95.56 97 GLU A CA 1
ATOM 782 C C . GLU A 1 97 ? -8.105 9.907 7.878 1.00 95.56 97 GLU A C 1
ATOM 784 O O . GLU A 1 97 ? -8.757 10.308 8.843 1.00 95.56 97 GLU A O 1
ATOM 789 N N . ASP A 1 98 ? -8.698 9.400 6.799 1.00 92.44 98 ASP A N 1
ATOM 790 C CA . ASP A 1 98 ? -10.150 9.297 6.671 1.00 92.44 98 ASP A CA 1
ATOM 791 C C . ASP A 1 98 ? -10.775 8.339 7.683 1.00 92.44 98 ASP A C 1
ATOM 793 O O . ASP A 1 98 ? -11.903 8.567 8.125 1.00 92.44 98 ASP A O 1
ATOM 797 N N . ARG A 1 99 ? -10.068 7.270 8.066 1.00 90.06 99 ARG A N 1
ATOM 798 C CA . ARG A 1 99 ? -10.525 6.364 9.124 1.00 90.06 99 ARG A CA 1
ATOM 799 C C . ARG A 1 99 ? -10.395 7.018 10.496 1.00 90.06 99 ARG A C 1
ATOM 801 O O . ARG A 1 99 ? -11.341 6.936 11.271 1.00 90.06 99 ARG A O 1
ATOM 808 N N . LEU A 1 100 ? -9.289 7.714 10.767 1.00 91.88 100 LEU A N 1
ATOM 809 C CA . LEU A 1 100 ? -9.082 8.450 12.019 1.00 91.88 100 LEU A CA 1
ATOM 810 C C . LEU A 1 100 ? -10.176 9.502 12.252 1.00 91.88 100 LEU A C 1
ATOM 812 O O . LEU A 1 100 ? -10.702 9.584 13.354 1.00 91.88 100 LEU A O 1
ATOM 816 N N . LYS A 1 101 ? -10.592 10.239 11.212 1.00 93.00 101 LYS A N 1
ATOM 817 C CA . LYS A 1 101 ? -11.700 11.217 11.291 1.00 93.00 101 LYS A CA 1
ATOM 818 C C . LYS A 1 101 ? -13.061 10.595 11.633 1.00 93.00 101 LYS A C 1
ATOM 820 O O . LYS A 1 101 ? -13.963 11.314 12.049 1.00 93.00 101 LYS A O 1
ATOM 825 N N . LYS A 1 102 ? -13.239 9.295 11.380 1.00 86.06 102 LYS A N 1
ATOM 826 C CA . LYS A 1 102 ? -14.497 8.556 11.589 1.00 86.06 102 LYS A CA 1
ATOM 827 C C . LYS A 1 102 ? -14.524 7.792 12.912 1.00 86.06 102 LYS A C 1
ATOM 829 O O . LYS A 1 102 ? -15.554 7.200 13.230 1.00 86.06 102 LYS A O 1
ATOM 834 N N . LEU A 1 103 ? -13.411 7.760 13.647 1.00 82.88 103 LEU A N 1
ATOM 835 C CA . LEU A 1 103 ? -13.393 7.215 14.998 1.00 82.88 103 LEU A CA 1
ATOM 836 C C . LEU A 1 103 ? -14.103 8.202 15.948 1.00 82.88 103 LEU A C 1
ATOM 838 O O . LEU A 1 103 ? -13.913 9.409 15.792 1.00 82.88 103 LEU A O 1
ATOM 842 N N . PRO A 1 104 ? -14.955 7.704 16.863 1.00 70.31 104 PRO A N 1
ATOM 843 C CA . PRO A 1 104 ? -15.691 8.530 17.819 1.00 70.31 104 PRO A CA 1
ATOM 844 C C . PRO A 1 104 ? -14.796 9.170 18.886 1.00 70.31 104 PRO A C 1
ATOM 846 O O . PRO A 1 104 ? -13.727 8.594 19.199 1.00 70.31 104 PRO A O 1
#

Radius of gyration: 20.58 Å; Cα contacts (8 Å, |Δi|>4): 9; chains: 1; bounding box: 54×37×48 Å

InterPro domains:
  IPR054057 Campylobacter invasion antigen D, C-terminal [PF21862] (50-102)

Solvent-accessible surface area (backbone atoms only — not comparable to full-atom values): 6500 Å² total; per-residue (Å²): 134,55,73,70,57,56,53,50,51,54,52,53,55,56,53,56,58,57,60,64,66,72,76,76,83,80,80,87,77,84,91,75,91,82,84,87,89,82,89,83,72,66,71,61,61,57,51,55,54,49,56,50,51,53,48,54,50,53,52,51,52,52,54,53,51,48,52,54,55,56,66,72,47,60,87,83,46,51,66,64,45,51,50,52,50,52,57,48,51,53,53,52,49,52,52,52,53,58,50,60,73,67,54,132